Protein AF-A0A1H9E2E2-F1 (afdb_monomer_lite)

Radius of gyration: 13.47 Å; chains: 1; bounding box: 30×21×38 Å

Secondary structure (DSSP, 8-state):
---SSTTHHHHHHHHHHHH-TT--HHHHHHHHHHH-HHHHHHHHHHHHHHHHHS-TTSPPSS--HHHHHHHHHHHHS--

Foldseek 3Di:
DDDLDDPLLVLLVVLCVVQDLPDDLVSSVVSSCVVCVVSLVSVVVVQVVQVVVAPPPDDRPDDDSSVVSSVSCVVNRDD

Sequence (79 aa):
MGCFISRKKEKVAIVFKKVGFDADEEIFIAAFKRLYPNDWMKINERWQLEEDNTPPGKKHPMQHPDVYMKEMYRNHKPR

pLDDT: mean 82.8, std 9.74, range [40.03, 91.5]

Structure (mmCIF, N/CA/C/O backbone):
data_AF-A0A1H9E2E2-F1
#
_entry.id   AF-A0A1H9E2E2-F1
#
loop_
_atom_site.group_PDB
_atom_site.id
_atom_site.type_symbol
_atom_site.label_atom_id
_atom_site.label_alt_id
_atom_site.label_comp_id
_atom_site.label_asym_id
_atom_site.label_entity_id
_atom_site.label_seq_id
_atom_site.pdbx_PDB_ins_code
_atom_site.Cartn_x
_atom_site.Cartn_y
_atom_site.Cartn_z
_atom_site.occupancy
_atom_site.B_iso_or_equiv
_atom_site.auth_seq_id
_atom_site.auth_comp_id
_atom_site.auth_asym_id
_atom_site.auth_atom_id
_atom_site.pdbx_PDB_model_num
ATOM 1 N N . MET A 1 1 ? 11.790 9.788 -2.818 1.00 40.03 1 MET A N 1
ATOM 2 C CA . MET A 1 1 ? 10.963 8.733 -3.445 1.00 40.03 1 MET A CA 1
ATOM 3 C C . MET A 1 1 ? 9.521 9.215 -3.493 1.00 40.03 1 MET A C 1
ATOM 5 O O . MET A 1 1 ? 8.990 9.580 -2.450 1.00 40.03 1 MET A O 1
ATOM 9 N N . GLY A 1 2 ? 8.929 9.311 -4.687 1.00 45.09 2 GLY A N 1
ATOM 10 C CA . GLY A 1 2 ? 7.560 9.804 -4.868 1.00 45.09 2 GLY A CA 1
ATOM 11 C C . GLY A 1 2 ? 6.549 8.868 -4.209 1.00 45.09 2 GLY A C 1
ATOM 12 O O . GLY A 1 2 ? 6.567 7.663 -4.434 1.00 45.09 2 GLY A O 1
ATOM 13 N N . CYS A 1 3 ? 5.695 9.407 -3.346 1.00 53.34 3 CYS A N 1
ATOM 14 C CA . CYS A 1 3 ? 4.653 8.627 -2.697 1.00 53.34 3 CYS A CA 1
ATOM 15 C C . CYS A 1 3 ? 3.495 8.418 -3.684 1.00 53.34 3 CYS A C 1
ATOM 17 O O . CYS A 1 3 ? 2.731 9.345 -3.931 1.00 53.34 3 CYS A O 1
ATOM 19 N N . PHE A 1 4 ? 3.365 7.210 -4.244 1.00 61.75 4 PHE A N 1
ATOM 20 C CA . PHE A 1 4 ? 2.302 6.867 -5.210 1.00 61.75 4 PHE A CA 1
ATOM 21 C C . PHE A 1 4 ? 0.903 6.827 -4.593 1.00 61.75 4 PHE A C 1
ATOM 23 O O . PHE A 1 4 ? -0.100 6.928 -5.294 1.00 61.75 4 PHE A O 1
ATOM 30 N N . ILE A 1 5 ? 0.846 6.720 -3.267 1.00 70.12 5 ILE A N 1
ATOM 31 C CA . ILE A 1 5 ? -0.387 6.746 -2.495 1.00 70.12 5 ILE A CA 1
ATOM 32 C C . ILE A 1 5 ? -0.639 8.184 -2.054 1.00 70.12 5 ILE A C 1
ATOM 34 O O . ILE A 1 5 ? 0.059 8.716 -1.180 1.00 70.12 5 ILE A O 1
ATOM 38 N N . SER A 1 6 ? -1.662 8.810 -2.628 1.00 71.81 6 SER A N 1
ATOM 39 C CA . SER A 1 6 ? -2.141 10.108 -2.159 1.00 71.81 6 SER A CA 1
ATOM 40 C C . SER A 1 6 ? -2.589 9.987 -0.702 1.00 71.81 6 SER A C 1
ATOM 42 O O . SER A 1 6 ? -3.378 9.105 -0.365 1.00 71.81 6 SER A O 1
ATOM 44 N N . ARG A 1 7 ? -2.077 10.870 0.165 1.00 80.44 7 ARG A N 1
ATOM 45 C CA . ARG A 1 7 ? -2.357 10.872 1.614 1.00 80.44 7 ARG A CA 1
ATOM 46 C C . ARG A 1 7 ? -2.058 9.535 2.307 1.00 80.44 7 ARG A C 1
ATOM 48 O O . ARG A 1 7 ? -2.822 9.078 3.152 1.00 80.44 7 ARG A O 1
ATOM 55 N N . LYS A 1 8 ? -0.912 8.920 1.989 1.00 80.50 8 LYS A N 1
ATOM 56 C CA . LYS A 1 8 ? -0.445 7.650 2.579 1.00 80.50 8 LYS A CA 1
ATOM 57 C C . LYS A 1 8 ? -0.686 7.528 4.088 1.00 80.50 8 LYS A C 1
ATOM 59 O O . LYS A 1 8 ? -1.286 6.552 4.512 1.00 80.50 8 LYS A O 1
ATOM 64 N N . LYS A 1 9 ? -0.270 8.516 4.889 1.00 81.69 9 LYS A N 1
ATOM 65 C CA . LYS A 1 9 ? -0.431 8.477 6.356 1.00 81.69 9 LYS A CA 1
ATOM 66 C C . LYS A 1 9 ? -1.897 8.347 6.790 1.00 81.69 9 LYS A C 1
ATOM 68 O O . LYS A 1 9 ? -2.197 7.561 7.678 1.00 81.69 9 LYS A O 1
ATOM 73 N N . GLU A 1 10 ? -2.798 9.078 6.134 1.00 86.00 10 GLU A N 1
ATOM 74 C CA . GLU A 1 10 ? -4.238 9.058 6.420 1.00 86.00 10 GLU A CA 1
ATOM 75 C C . GLU A 1 10 ? -4.844 7.694 6.076 1.00 86.00 10 GLU A C 1
ATOM 77 O O . GLU A 1 10 ? -5.506 7.081 6.908 1.00 86.00 10 GLU A O 1
ATOM 82 N N . LYS A 1 11 ? -4.537 7.165 4.887 1.00 86.31 11 LYS A N 1
ATOM 83 C CA . LYS A 1 11 ? -5.022 5.848 4.449 1.00 86.31 11 LYS A CA 1
ATOM 84 C C . LYS A 1 11 ? -4.533 4.721 5.350 1.00 86.31 11 LYS A C 1
ATOM 86 O O . LYS A 1 11 ? -5.313 3.854 5.729 1.00 86.31 11 LYS A O 1
ATOM 91 N N . VAL A 1 12 ? -3.257 4.758 5.727 1.00 85.94 12 VAL A N 1
ATOM 92 C CA . VAL A 1 12 ? -2.657 3.784 6.645 1.00 85.94 12 VAL A CA 1
ATOM 93 C C . VAL A 1 12 ? -3.338 3.839 8.011 1.00 85.94 12 VAL A C 1
ATOM 95 O O . VAL A 1 12 ? -3.720 2.796 8.532 1.00 85.94 12 VAL A O 1
ATOM 98 N N . ALA A 1 13 ? -3.578 5.036 8.554 1.00 87.12 13 ALA A N 1
ATOM 99 C CA . ALA A 1 13 ? -4.303 5.201 9.812 1.00 87.12 13 ALA A CA 1
ATOM 100 C C . ALA A 1 13 ? -5.747 4.674 9.734 1.00 87.12 13 ALA A C 1
ATOM 102 O O . ALA A 1 13 ? -6.209 4.024 10.669 1.00 87.12 13 ALA A O 1
ATOM 103 N N . ILE A 1 14 ? -6.450 4.895 8.616 1.00 89.50 14 ILE A N 1
ATOM 104 C CA . ILE A 1 14 ? -7.798 4.349 8.388 1.00 89.50 14 ILE A CA 1
ATOM 105 C C . ILE A 1 14 ? -7.764 2.819 8.353 1.00 89.50 14 ILE A C 1
ATOM 107 O O . ILE A 1 14 ? -8.610 2.181 8.979 1.00 89.50 14 ILE A O 1
ATOM 111 N N . VAL A 1 15 ? -6.788 2.228 7.657 1.00 89.94 15 VAL A N 1
ATOM 112 C CA . VAL A 1 15 ? -6.643 0.768 7.584 1.00 89.94 15 VAL A CA 1
ATOM 113 C C . VAL A 1 15 ? -6.369 0.203 8.973 1.00 89.94 15 VAL A C 1
ATOM 115 O O . VAL A 1 15 ? -7.116 -0.671 9.398 1.00 89.94 15 VAL A O 1
ATOM 118 N N . PHE A 1 16 ? -5.405 0.751 9.722 1.00 87.50 16 PHE A N 1
ATOM 119 C CA . PHE A 1 16 ? -5.132 0.337 11.105 1.00 87.50 16 PHE A CA 1
ATOM 120 C C . PHE A 1 16 ? -6.347 0.496 12.021 1.00 87.50 16 PHE A C 1
ATOM 122 O O . PHE A 1 16 ? -6.651 -0.404 12.795 1.00 87.50 16 PHE A O 1
ATOM 129 N N . LYS A 1 17 ? -7.106 1.589 11.891 1.00 88.31 17 LYS A N 1
ATOM 130 C CA . LYS A 1 17 ? -8.361 1.777 12.632 1.00 88.31 1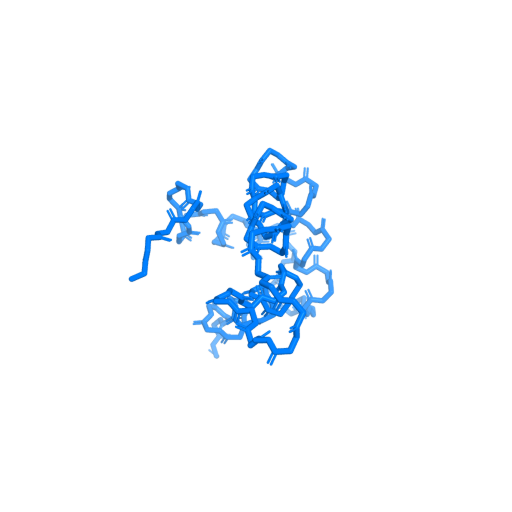7 LYS A CA 1
ATOM 131 C C . LYS A 1 17 ? -9.414 0.723 12.271 1.00 88.31 17 LYS A C 1
ATOM 133 O O . LYS A 1 17 ? -10.248 0.390 13.107 1.00 88.31 17 LYS A O 1
ATOM 138 N N . LYS A 1 18 ? -9.404 0.215 11.034 1.00 88.81 18 LYS A N 1
ATOM 139 C CA . LYS A 1 18 ? -10.354 -0.795 10.551 1.00 88.81 18 LYS A CA 1
ATOM 140 C C . LYS A 1 18 ? -9.973 -2.213 10.969 1.00 88.81 18 LYS A C 1
ATOM 142 O O . LYS A 1 18 ? -10.871 -2.975 11.311 1.00 88.81 18 LYS A O 1
ATOM 147 N N . VAL A 1 19 ? -8.689 -2.565 10.897 1.00 87.75 19 VAL A N 1
ATOM 148 C CA . VAL A 1 19 ? -8.201 -3.913 11.235 1.00 87.75 19 VAL A CA 1
ATOM 149 C C . VAL A 1 19 ? -7.866 -4.085 12.715 1.00 87.75 19 VAL A C 1
ATOM 151 O O . VAL A 1 19 ? -7.853 -5.210 13.196 1.00 87.75 19 VAL A O 1
ATOM 154 N N . GLY A 1 20 ? -7.650 -2.988 13.441 1.00 83.12 20 GLY A N 1
ATOM 155 C CA . GLY A 1 20 ? -7.138 -3.002 14.809 1.00 83.12 20 GLY A CA 1
ATOM 156 C C . GLY A 1 20 ? -5.608 -2.977 14.847 1.00 83.12 20 GLY A C 1
ATOM 157 O O . GLY A 1 20 ? -4.932 -3.370 13.897 1.00 83.12 20 GLY A O 1
ATOM 158 N N . PHE A 1 21 ? -5.042 -2.486 15.948 1.00 79.44 21 PHE A N 1
ATOM 159 C CA . PHE A 1 21 ? -3.586 -2.380 16.109 1.00 79.44 21 PHE A CA 1
ATOM 160 C C . PHE A 1 21 ? -2.897 -3.741 16.309 1.00 79.44 21 PHE A C 1
ATOM 162 O O . PHE A 1 21 ? -1.717 -3.883 15.983 1.00 79.44 21 PHE A O 1
ATOM 169 N N . ASP A 1 22 ? -3.652 -4.748 16.749 1.00 80.88 22 ASP A N 1
ATOM 170 C CA . ASP A 1 22 ? -3.225 -6.146 16.868 1.00 80.88 22 ASP A CA 1
ATOM 171 C C . ASP A 1 22 ? -3.209 -6.908 15.535 1.00 80.88 22 ASP A C 1
ATOM 173 O O . ASP A 1 22 ? -2.737 -8.038 15.483 1.00 80.88 22 ASP A O 1
ATOM 177 N N . ALA A 1 23 ? -3.704 -6.316 14.445 1.00 83.00 23 ALA A N 1
ATOM 178 C CA . ALA A 1 23 ? -3.756 -6.991 13.155 1.00 83.00 23 ALA A CA 1
ATOM 179 C C . ALA A 1 23 ? -2.358 -7.273 12.597 1.00 83.00 23 ALA A C 1
ATOM 181 O 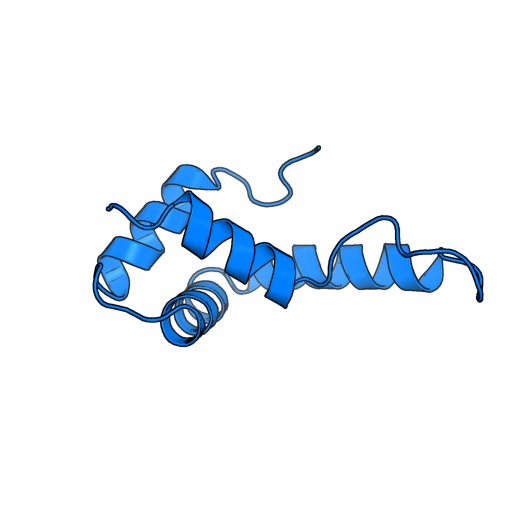O . ALA A 1 23 ? -1.511 -6.377 12.570 1.00 83.00 23 ALA A O 1
ATOM 182 N N . ASP A 1 24 ? -2.146 -8.479 12.078 1.00 87.12 24 ASP A N 1
ATOM 183 C CA . ASP A 1 24 ? -0.922 -8.872 11.381 1.00 87.12 24 ASP A CA 1
ATOM 184 C C . ASP A 1 24 ? -0.747 -8.178 10.022 1.00 87.12 24 ASP A C 1
ATOM 186 O O . ASP A 1 24 ? -1.683 -7.613 9.443 1.00 87.12 24 ASP A O 1
ATOM 190 N N . GLU A 1 25 ? 0.475 -8.252 9.482 1.00 87.88 25 GLU A N 1
ATOM 191 C CA . GLU A 1 25 ? 0.829 -7.648 8.191 1.00 87.88 25 GLU A CA 1
ATOM 192 C C . GLU A 1 25 ? -0.097 -8.117 7.055 1.00 87.88 25 GLU A C 1
ATOM 194 O O . GLU A 1 25 ? -0.513 -7.311 6.224 1.00 87.88 25 GLU A O 1
ATOM 199 N N . GLU A 1 26 ? -0.497 -9.389 7.050 1.00 88.06 26 GLU A N 1
ATOM 200 C CA . GLU A 1 26 ? -1.388 -9.954 6.033 1.00 88.06 26 GLU A CA 1
ATOM 201 C C . GLU A 1 26 ? -2.80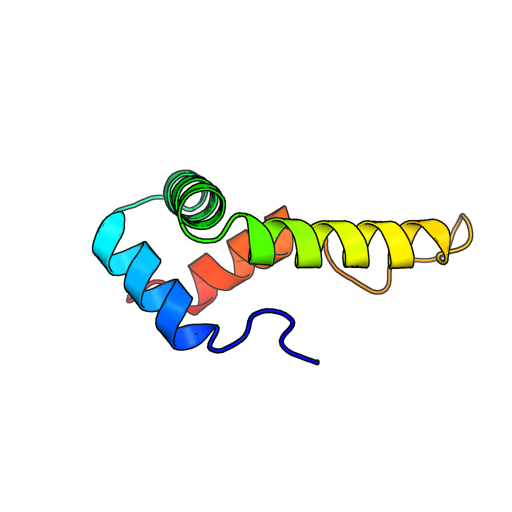5 -9.376 6.113 1.00 88.06 26 GLU A C 1
ATOM 203 O O . GLU A 1 26 ? -3.399 -9.031 5.087 1.00 88.06 26 GLU A O 1
ATOM 208 N N . ILE A 1 27 ? -3.328 -9.197 7.330 1.00 90.00 27 ILE A N 1
ATOM 209 C CA . ILE A 1 27 ? -4.651 -8.608 7.564 1.00 90.00 27 ILE A CA 1
ATOM 210 C C . ILE A 1 27 ? -4.646 -7.141 7.132 1.00 90.00 27 ILE A C 1
ATOM 212 O O . ILE A 1 27 ? -5.572 -6.693 6.449 1.00 90.00 27 ILE A O 1
ATOM 216 N N . PHE A 1 28 ? -3.585 -6.403 7.466 1.00 90.19 28 PHE A N 1
ATOM 217 C CA . PHE A 1 28 ? -3.405 -5.025 7.018 1.00 90.19 28 PHE A CA 1
ATOM 218 C C . PHE A 1 28 ? -3.377 -4.929 5.488 1.00 90.19 28 PHE A C 1
ATOM 220 O O . PHE A 1 28 ? -4.100 -4.118 4.907 1.00 90.19 28 PHE A O 1
ATOM 227 N N . ILE A 1 29 ? -2.587 -5.778 4.823 1.00 89.94 29 ILE A N 1
ATOM 228 C CA . ILE A 1 29 ? -2.473 -5.802 3.360 1.00 89.94 29 ILE A CA 1
ATOM 229 C C . ILE A 1 29 ? -3.825 -6.137 2.720 1.00 89.94 29 ILE A C 1
ATOM 231 O O . ILE A 1 29 ? -4.250 -5.452 1.788 1.00 89.94 29 ILE A O 1
ATOM 235 N N . ALA A 1 30 ? -4.535 -7.147 3.226 1.00 91.25 30 ALA A N 1
ATOM 236 C CA . ALA A 1 30 ? -5.849 -7.529 2.720 1.00 91.25 30 ALA A CA 1
ATOM 237 C C . ALA A 1 30 ? -6.880 -6.403 2.893 1.00 91.25 30 ALA A C 1
ATOM 239 O O . ALA A 1 30 ? -7.649 -6.110 1.974 1.00 91.25 30 ALA A O 1
ATOM 240 N N . ALA A 1 31 ? -6.881 -5.727 4.043 1.00 91.50 31 ALA A N 1
ATOM 241 C CA . ALA A 1 31 ? -7.758 -4.590 4.286 1.00 91.50 31 ALA A CA 1
ATOM 242 C C . ALA A 1 31 ? -7.403 -3.385 3.412 1.00 91.50 31 ALA A C 1
ATOM 244 O O . ALA A 1 31 ? -8.306 -2.737 2.889 1.00 91.50 31 ALA A O 1
ATOM 245 N N . PHE A 1 32 ? -6.116 -3.118 3.182 1.00 90.31 32 PHE A N 1
ATOM 246 C CA . PHE A 1 32 ? -5.677 -2.079 2.256 1.00 90.31 32 PHE A CA 1
ATOM 247 C C . PHE A 1 32 ? -6.146 -2.372 0.827 1.00 90.31 32 PHE A C 1
ATOM 249 O O . PHE A 1 32 ? -6.729 -1.496 0.194 1.00 90.31 32 PHE A O 1
ATOM 256 N N . LYS A 1 33 ? -5.979 -3.611 0.342 1.00 90.50 33 LYS A N 1
ATOM 257 C CA . LYS A 1 33 ? -6.464 -4.051 -0.980 1.00 90.50 33 LYS A CA 1
ATOM 258 C C . LYS A 1 33 ? -7.986 -3.882 -1.113 1.00 90.50 33 LYS A C 1
ATOM 260 O O . LYS A 1 33 ? -8.463 -3.497 -2.175 1.00 90.50 33 LYS A O 1
ATOM 265 N N . ARG A 1 34 ? -8.743 -4.120 -0.034 1.00 90.88 34 ARG A N 1
ATOM 266 C CA . ARG A 1 34 ? -10.209 -3.949 0.004 1.00 90.88 34 ARG A CA 1
ATOM 267 C C . ARG A 1 34 ? -10.657 -2.486 0.075 1.00 90.88 34 ARG A C 1
ATOM 269 O O . ARG A 1 34 ? -11.635 -2.130 -0.569 1.00 90.88 34 ARG A O 1
ATOM 276 N N . LEU A 1 35 ? -9.980 -1.653 0.865 1.00 89.94 35 LEU A N 1
ATOM 277 C CA . LEU A 1 35 ? -10.342 -0.243 1.068 1.00 89.94 35 LEU A CA 1
ATOM 278 C C . LEU A 1 35 ? -9.851 0.658 -0.069 1.00 89.94 35 LEU A C 1
ATOM 280 O O . LEU A 1 35 ? -10.522 1.621 -0.433 1.00 89.94 35 LEU A O 1
ATOM 284 N N . TYR A 1 36 ? -8.681 0.347 -0.621 1.00 90.38 36 TYR A N 1
ATOM 285 C CA . TYR A 1 36 ? -7.997 1.147 -1.630 1.00 90.38 36 TYR A CA 1
ATOM 286 C C . TYR A 1 36 ? -7.555 0.288 -2.827 1.00 90.38 36 TYR A C 1
ATOM 288 O O . TYR A 1 36 ? -6.365 0.258 -3.157 1.00 90.38 36 TYR A O 1
ATOM 296 N N . PRO A 1 37 ? -8.494 -0.385 -3.524 1.00 90.12 37 PRO A N 1
ATOM 297 C CA . PRO A 1 37 ? -8.163 -1.213 -4.685 1.00 90.12 37 PRO A CA 1
ATOM 298 C C . PRO A 1 37 ? -7.507 -0.393 -5.805 1.00 90.12 37 PRO A C 1
ATOM 300 O O . PRO A 1 37 ? -6.574 -0.866 -6.443 1.00 90.12 37 PRO A O 1
ATOM 303 N N . ASN A 1 38 ? -7.917 0.868 -5.981 1.00 88.62 38 ASN A N 1
ATOM 304 C CA . ASN A 1 38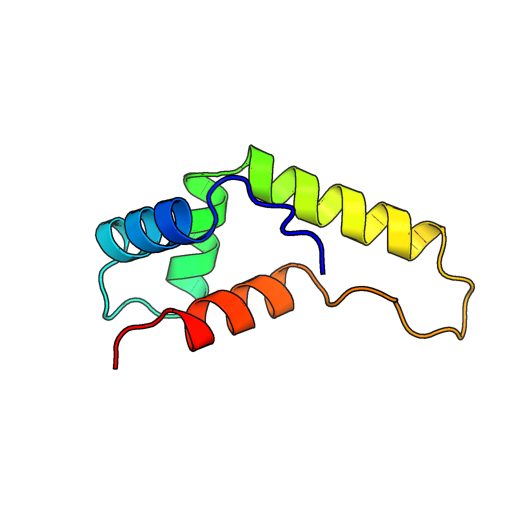 ? -7.339 1.774 -6.978 1.00 88.62 38 ASN A CA 1
ATOM 305 C C . ASN A 1 38 ? -5.880 2.142 -6.667 1.00 88.62 38 ASN A C 1
ATOM 307 O O . ASN A 1 38 ? -5.058 2.221 -7.575 1.00 88.62 38 ASN A O 1
ATOM 311 N N . ASP A 1 39 ? -5.534 2.378 -5.397 1.00 87.75 39 ASP A N 1
ATOM 312 C CA . ASP A 1 39 ? -4.139 2.631 -5.016 1.00 87.75 39 ASP A CA 1
ATOM 313 C C . ASP A 1 39 ? -3.296 1.364 -5.153 1.00 87.75 39 ASP A C 1
ATOM 315 O O . ASP A 1 39 ? -2.161 1.439 -5.613 1.00 87.75 39 ASP A O 1
ATOM 319 N N . TRP A 1 40 ? -3.852 0.202 -4.794 1.00 89.50 40 TRP A N 1
ATOM 320 C CA . TRP A 1 40 ? -3.189 -1.084 -4.998 1.00 89.50 40 TRP A CA 1
ATOM 321 C C . TRP A 1 40 ? -2.898 -1.344 -6.480 1.00 89.50 40 TRP A C 1
ATOM 323 O O . TRP A 1 40 ? -1.773 -1.695 -6.832 1.00 89.50 40 TRP A O 1
ATOM 333 N N . MET A 1 41 ? -3.879 -1.094 -7.350 1.00 88.94 41 MET A N 1
ATOM 334 C CA . MET A 1 41 ? -3.725 -1.212 -8.797 1.00 88.94 41 MET A CA 1
ATOM 335 C C . MET A 1 41 ? -2.614 -0.296 -9.316 1.00 88.94 41 MET A C 1
ATOM 337 O O . MET A 1 41 ? -1.695 -0.789 -9.956 1.00 88.94 41 MET A O 1
ATOM 341 N N . LYS A 1 42 ? -2.598 0.987 -8.928 1.00 88.00 42 LYS A N 1
ATOM 342 C CA . LYS A 1 42 ? -1.545 1.936 -9.338 1.00 88.00 42 LYS A CA 1
ATOM 343 C C . LYS A 1 42 ? -0.134 1.501 -8.941 1.00 88.00 42 LYS A C 1
ATOM 345 O O . LYS A 1 42 ? 0.818 1.753 -9.676 1.00 88.00 42 LYS A O 1
ATOM 350 N N . ILE A 1 43 ? 0.021 0.898 -7.761 1.00 86.69 43 ILE A N 1
ATOM 351 C CA . ILE A 1 43 ? 1.322 0.397 -7.296 1.00 86.69 43 ILE A CA 1
ATOM 352 C C . ILE A 1 43 ? 1.758 -0.795 -8.150 1.00 86.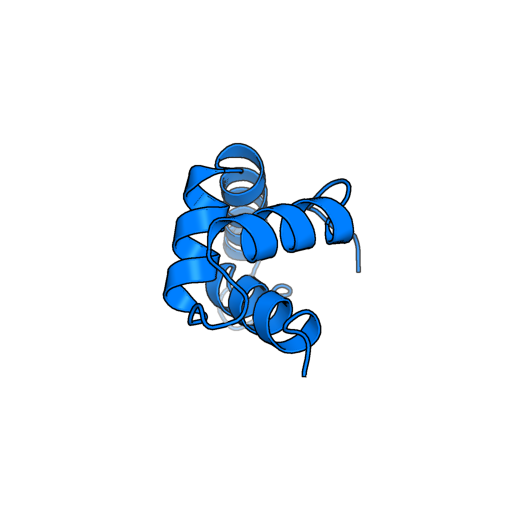69 43 ILE A C 1
ATOM 354 O O . ILE A 1 43 ? 2.913 -0.834 -8.568 1.00 86.69 43 ILE A O 1
ATOM 358 N N . ASN A 1 44 ? 0.843 -1.725 -8.439 1.00 88.38 44 ASN A N 1
ATOM 359 C CA . ASN A 1 44 ? 1.127 -2.874 -9.298 1.00 88.38 44 ASN A CA 1
ATOM 360 C C . ASN A 1 44 ? 1.417 -2.466 -10.738 1.00 88.38 44 ASN A C 1
ATOM 362 O O . ASN A 1 44 ? 2.409 -2.920 -11.285 1.00 88.38 44 ASN A O 1
ATOM 366 N N . GLU A 1 45 ? 0.598 -1.601 -11.339 1.00 89.25 45 GLU A N 1
ATOM 367 C CA . GLU A 1 45 ? 0.800 -1.114 -12.708 1.00 89.25 45 GLU A CA 1
ATOM 368 C C . GLU A 1 45 ? 2.168 -0.461 -12.858 1.00 89.25 45 GLU A C 1
ATOM 370 O O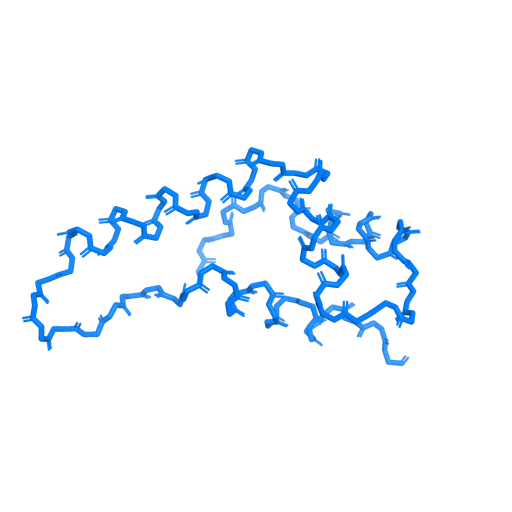 . GLU A 1 45 ? 2.878 -0.705 -13.827 1.00 89.25 45 GLU A O 1
ATOM 375 N N . ARG A 1 46 ? 2.578 0.336 -11.868 1.00 85.69 46 ARG A N 1
ATOM 376 C CA . ARG A 1 46 ? 3.899 0.952 -11.888 1.00 85.69 46 ARG A CA 1
ATOM 377 C C . ARG A 1 46 ? 5.012 -0.065 -11.693 1.00 85.69 46 ARG A C 1
ATOM 379 O O . ARG A 1 46 ? 6.024 0.032 -12.370 1.00 85.69 46 ARG A O 1
ATOM 386 N N . TRP A 1 47 ? 4.841 -1.016 -10.782 1.00 88.19 47 TRP A N 1
ATOM 387 C CA . TRP A 1 47 ? 5.825 -2.074 -10.587 1.00 88.19 47 TRP A CA 1
ATOM 388 C C . TRP A 1 47 ? 5.998 -2.919 -11.855 1.00 88.19 47 TRP A C 1
ATOM 390 O O . TRP A 1 47 ? 7.126 -3.144 -12.268 1.00 88.19 47 TRP A O 1
ATOM 400 N N . GLN A 1 48 ? 4.898 -3.282 -12.515 1.00 86.88 48 GLN A N 1
ATOM 401 C CA . GLN A 1 48 ? 4.884 -3.978 -13.801 1.00 86.88 48 GLN A CA 1
ATOM 402 C C . GLN A 1 48 ? 5.522 -3.149 -14.917 1.00 86.88 48 GLN A C 1
ATOM 404 O O . GLN A 1 48 ? 6.328 -3.669 -15.675 1.00 86.88 48 GLN A O 1
ATOM 409 N N . LEU A 1 49 ? 5.227 -1.849 -14.994 1.00 87.81 49 LEU A N 1
ATOM 410 C CA . LEU A 1 49 ? 5.856 -0.960 -15.970 1.00 87.81 49 LEU A CA 1
ATOM 411 C C . LEU A 1 49 ? 7.372 -0.884 -15.761 1.00 87.81 49 LEU A C 1
ATOM 413 O O . LEU A 1 49 ? 8.135 -0.943 -16.718 1.00 87.81 49 LEU A O 1
ATOM 417 N N . GLU A 1 50 ? 7.826 -0.743 -14.517 1.00 87.19 50 GLU A N 1
ATOM 418 C CA . GLU A 1 50 ? 9.256 -0.754 -14.205 1.00 87.19 50 GLU A CA 1
ATOM 419 C C . GLU A 1 50 ? 9.866 -2.135 -14.468 1.00 87.19 50 GLU A C 1
ATOM 421 O O . GLU A 1 50 ? 11.017 -2.203 -14.880 1.00 87.19 50 GLU A O 1
ATOM 426 N N . GLU A 1 51 ? 9.123 -3.224 -14.255 1.00 85.56 51 GLU A N 1
ATOM 427 C CA . GLU A 1 51 ? 9.546 -4.591 -14.568 1.00 85.56 51 GLU A CA 1
ATOM 428 C C . GLU A 1 51 ? 9.750 -4.798 -16.071 1.00 85.56 51 GLU A C 1
ATOM 430 O O . GLU A 1 51 ? 10.829 -5.233 -16.461 1.00 85.56 51 GLU A O 1
ATOM 435 N N . ASP A 1 52 ? 8.799 -4.369 -16.900 1.00 86.00 52 ASP A N 1
ATOM 436 C CA . ASP A 1 52 ? 8.878 -4.412 -18.367 1.00 86.00 52 ASP A CA 1
ATOM 437 C C . ASP A 1 52 ? 10.035 -3.554 -18.914 1.00 86.00 52 ASP A C 1
ATOM 439 O O . ASP A 1 52 ? 10.772 -3.963 -19.810 1.00 86.00 52 ASP A O 1
ATOM 443 N N . ASN A 1 53 ? 10.274 -2.388 -18.302 1.00 85.00 53 ASN A N 1
ATOM 444 C CA . ASN A 1 53 ? 11.398 -1.516 -18.653 1.00 85.00 53 ASN A CA 1
ATOM 445 C C . ASN A 1 53 ? 12.744 -1.969 -18.057 1.00 85.00 53 ASN A C 1
ATOM 447 O O . ASN A 1 53 ? 13.790 -1.437 -18.444 1.00 85.00 53 ASN A O 1
ATOM 451 N N . THR A 1 54 ? 12.757 -2.902 -17.098 1.00 81.25 54 THR A N 1
ATOM 452 C CA . THR A 1 54 ? 13.998 -3.392 -16.489 1.00 81.25 54 THR A CA 1
ATOM 453 C C . THR A 1 54 ? 14.584 -4.481 -17.383 1.00 81.25 54 THR A C 1
ATOM 455 O O . THR A 1 54 ? 14.024 -5.571 -17.473 1.00 81.25 54 THR A O 1
ATOM 458 N N . PRO A 1 55 ? 15.743 -4.247 -18.021 1.00 80.25 55 PRO A N 1
ATOM 459 C CA . PRO A 1 55 ? 16.351 -5.267 -18.854 1.00 80.25 55 PRO A CA 1
ATOM 460 C C . PRO A 1 55 ? 16.781 -6.478 -18.009 1.00 80.25 55 PRO A C 1
ATOM 462 O O . PRO A 1 55 ? 17.216 -6.313 -16.859 1.00 80.25 55 PRO A O 1
ATOM 465 N N . PRO A 1 56 ? 16.728 -7.691 -18.585 1.00 74.12 56 PRO A N 1
ATOM 466 C CA . PRO A 1 56 ? 17.096 -8.915 -17.890 1.00 74.12 56 PRO A CA 1
ATOM 467 C C . PRO A 1 56 ? 18.533 -8.822 -17.362 1.00 74.12 56 PRO A C 1
ATOM 469 O O . PRO A 1 56 ? 19.458 -8.443 -18.080 1.00 74.12 56 PRO A O 1
ATOM 472 N N . GLY A 1 57 ? 18.716 -9.139 -16.079 1.00 74.69 57 GLY A N 1
ATOM 473 C CA . GLY A 1 57 ? 20.011 -9.061 -15.393 1.00 74.69 57 GLY A CA 1
ATOM 474 C C . GLY A 1 57 ? 20.282 -7.746 -14.653 1.00 74.69 57 GLY A C 1
ATOM 475 O O . GLY A 1 57 ? 21.287 -7.653 -13.947 1.00 74.69 57 GLY A O 1
ATOM 476 N N . LYS A 1 58 ? 19.398 -6.742 -14.741 1.00 76.38 58 LYS A N 1
ATOM 477 C CA . LYS A 1 58 ? 19.438 -5.570 -13.853 1.00 76.38 58 LYS A CA 1
ATOM 478 C C . LYS A 1 58 ? 18.474 -5.727 -12.679 1.00 76.38 58 LYS A C 1
ATOM 480 O O . LYS A 1 58 ? 17.429 -6.356 -12.781 1.00 76.38 58 LYS A O 1
ATOM 485 N N . LYS A 1 59 ? 18.848 -5.148 -11.535 1.00 74.25 59 LYS A N 1
ATOM 486 C CA . LYS A 1 59 ? 18.003 -5.126 -10.336 1.00 74.25 59 LYS A CA 1
ATOM 487 C C . LYS A 1 59 ? 16.819 -4.192 -10.575 1.00 74.25 59 LYS A C 1
ATOM 489 O O . LYS A 1 59 ? 17.037 -3.055 -10.995 1.00 74.25 59 LYS A O 1
ATOM 494 N N . HIS A 1 60 ? 15.606 -4.645 -10.253 1.00 74.75 60 HIS A N 1
ATOM 495 C CA . HIS A 1 60 ? 14.428 -3.787 -10.329 1.00 74.75 60 HIS A CA 1
ATOM 496 C C . HIS A 1 60 ? 14.625 -2.512 -9.498 1.00 74.75 60 HIS A C 1
ATOM 498 O O . HIS A 1 60 ? 15.078 -2.584 -8.348 1.00 74.75 60 HIS A O 1
ATOM 504 N N . PRO A 1 61 ? 14.272 -1.344 -10.055 1.00 75.81 61 PRO A N 1
ATOM 505 C CA . PRO A 1 61 ? 14.420 -0.063 -9.373 1.00 75.81 61 PRO A CA 1
ATOM 506 C C . PRO A 1 61 ? 13.437 0.091 -8.204 1.00 75.81 61 PRO A C 1
ATOM 508 O O . PRO A 1 61 ? 13.665 0.903 -7.306 1.00 75.81 61 PRO A O 1
ATOM 511 N N . MET A 1 62 ? 12.360 -0.701 -8.187 1.00 80.31 62 MET A N 1
ATOM 512 C CA . MET A 1 62 ? 11.318 -0.660 -7.170 1.00 80.31 62 MET A CA 1
ATOM 513 C C . MET A 1 62 ? 11.150 -2.019 -6.487 1.00 80.31 62 MET A C 1
ATOM 515 O O . MET A 1 62 ? 11.249 -3.075 -7.110 1.00 80.31 62 MET A O 1
ATOM 519 N N . GLN A 1 63 ? 10.895 -1.983 -5.180 1.00 82.44 63 GLN A N 1
ATOM 520 C CA . GLN A 1 63 ? 10.573 -3.181 -4.412 1.00 82.44 63 GLN A CA 1
ATOM 521 C C . GLN A 1 63 ? 9.197 -3.732 -4.805 1.00 82.44 63 GLN A C 1
ATOM 523 O O . GLN A 1 63 ? 8.310 -2.966 -5.188 1.00 82.44 63 GLN A O 1
ATOM 528 N N . HIS A 1 64 ? 9.009 -5.044 -4.644 1.00 84.94 64 HIS A N 1
ATOM 529 C CA . HIS A 1 64 ? 7.730 -5.698 -4.911 1.00 84.94 64 HIS A CA 1
ATOM 530 C C . HIS A 1 64 ? 6.595 -5.045 -4.089 1.00 84.94 64 HIS A C 1
ATOM 532 O O . HIS A 1 64 ? 6.808 -4.743 -2.908 1.00 84.94 64 HIS A O 1
ATOM 538 N N . PRO A 1 65 ? 5.389 -4.853 -4.656 1.00 86.25 65 PRO A N 1
ATOM 539 C CA . PRO A 1 65 ? 4.258 -4.198 -3.996 1.00 86.25 65 PRO A CA 1
ATOM 540 C C . PRO A 1 65 ? 3.923 -4.775 -2.616 1.00 86.25 65 PRO A C 1
ATOM 542 O O . PRO A 1 65 ? 3.694 -4.021 -1.669 1.00 86.25 65 PRO A O 1
ATOM 545 N N . ASP A 1 66 ? 3.963 -6.099 -2.455 1.00 84.88 66 ASP A N 1
ATOM 546 C CA . ASP A 1 66 ? 3.754 -6.730 -1.146 1.00 84.88 66 ASP A CA 1
ATOM 547 C C . ASP A 1 66 ? 4.873 -6.404 -0.142 1.00 84.88 66 ASP A C 1
ATOM 549 O O . ASP A 1 66 ? 4.580 -6.140 1.022 1.00 84.88 66 ASP A O 1
ATOM 553 N N . VAL A 1 67 ? 6.140 -6.336 -0.569 1.00 86.62 67 VAL A N 1
ATOM 554 C CA . VAL A 1 67 ? 7.258 -5.940 0.312 1.00 86.62 67 VAL A CA 1
ATOM 555 C C . VAL A 1 67 ? 7.108 -4.478 0.727 1.00 86.62 67 VAL A C 1
ATOM 557 O O . VAL A 1 67 ? 7.206 -4.160 1.911 1.00 86.62 67 VAL A O 1
ATOM 560 N N . TYR A 1 68 ? 6.753 -3.607 -0.220 1.00 86.06 68 TYR A N 1
ATOM 561 C CA . TYR A 1 68 ? 6.454 -2.204 0.053 1.00 86.06 68 TYR A CA 1
ATOM 562 C C . TYR A 1 68 ? 5.346 -2.041 1.107 1.00 86.06 68 TYR A C 1
ATOM 564 O O . TYR A 1 68 ? 5.454 -1.195 2.000 1.00 86.06 68 TYR A O 1
ATOM 572 N N . MET A 1 69 ? 4.293 -2.865 1.047 1.00 86.94 69 MET A N 1
ATOM 573 C CA . MET A 1 69 ? 3.223 -2.841 2.048 1.00 86.94 69 MET A CA 1
ATOM 574 C C . MET A 1 69 ? 3.661 -3.396 3.405 1.00 86.94 69 MET A C 1
ATOM 576 O O . MET A 1 69 ? 3.297 -2.822 4.431 1.00 86.94 69 MET A O 1
ATOM 580 N N . LYS A 1 70 ? 4.478 -4.454 3.435 1.00 88.19 70 LYS A N 1
ATOM 581 C CA . LYS A 1 70 ? 5.052 -4.985 4.683 1.00 88.19 70 LYS A CA 1
ATOM 582 C C . LYS A 1 70 ? 5.935 -3.951 5.378 1.00 88.19 70 LYS A C 1
ATOM 584 O O . LYS A 1 70 ? 5.785 -3.718 6.577 1.00 88.19 70 LYS A O 1
ATOM 589 N N . GLU A 1 71 ? 6.811 -3.273 4.637 1.00 87.38 71 GLU A N 1
ATOM 590 C CA . GLU A 1 71 ? 7.618 -2.175 5.179 1.00 87.38 71 GLU A CA 1
ATOM 591 C C . GLU A 1 71 ? 6.741 -1.015 5.656 1.00 87.38 71 GLU A C 1
ATOM 593 O O . GLU A 1 71 ? 7.014 -0.399 6.686 1.00 87.38 71 GLU A O 1
ATOM 598 N N . MET A 1 72 ? 5.665 -0.708 4.931 1.00 84.69 72 MET A N 1
ATOM 599 C CA . MET A 1 72 ? 4.724 0.329 5.339 1.00 84.69 72 MET A CA 1
ATOM 600 C C . MET A 1 72 ? 4.050 -0.005 6.667 1.00 84.69 72 MET A C 1
ATOM 602 O O . MET A 1 72 ? 4.027 0.858 7.544 1.00 84.69 72 MET A O 1
ATOM 606 N N . TYR A 1 73 ? 3.559 -1.237 6.814 1.00 87.19 73 TYR A N 1
ATOM 607 C CA . TYR A 1 73 ? 2.982 -1.746 8.051 1.00 87.19 73 TYR A CA 1
ATOM 608 C C . TYR A 1 73 ? 3.990 -1.645 9.199 1.00 87.19 73 TYR A C 1
ATOM 610 O O . TYR A 1 73 ? 3.696 -1.010 10.204 1.00 87.19 73 TYR A O 1
ATOM 618 N N . ARG A 1 74 ? 5.215 -2.157 9.026 1.00 85.81 74 ARG A N 1
ATOM 619 C CA . ARG A 1 74 ? 6.257 -2.123 10.071 1.00 85.81 74 ARG A CA 1
ATOM 620 C C . ARG A 1 74 ? 6.634 -0.706 10.501 1.00 85.81 74 ARG A C 1
ATOM 622 O O . ARG A 1 74 ? 6.825 -0.467 11.685 1.00 85.81 74 ARG A O 1
ATOM 629 N N . ASN A 1 75 ? 6.704 0.232 9.557 1.00 84.81 75 ASN A N 1
ATOM 630 C CA . ASN A 1 75 ? 7.043 1.629 9.845 1.00 84.81 75 ASN A CA 1
ATOM 631 C C . ASN A 1 75 ? 5.901 2.427 10.500 1.00 84.81 75 ASN A C 1
ATOM 633 O O . ASN A 1 75 ? 6.159 3.483 11.068 1.00 84.81 75 ASN A O 1
ATOM 637 N N . HIS A 1 76 ? 4.647 1.981 10.369 1.00 80.50 76 HIS A N 1
ATOM 638 C CA . HIS A 1 76 ? 3.469 2.711 10.861 1.00 80.50 76 HIS A CA 1
ATOM 639 C C . HIS A 1 76 ? 2.700 1.973 11.958 1.00 80.50 76 HIS A C 1
ATOM 641 O O . HIS A 1 76 ? 1.770 2.555 12.515 1.00 80.50 76 HIS A O 1
ATOM 647 N N . LYS A 1 77 ? 3.062 0.724 12.275 1.00 77.56 77 LYS A N 1
ATOM 648 C CA . LYS A 1 77 ? 2.503 -0.001 13.411 1.00 77.56 77 LYS A CA 1
ATOM 649 C C . LYS A 1 77 ? 2.891 0.762 14.683 1.00 77.56 77 LYS A C 1
ATOM 651 O O . LYS A 1 77 ? 4.089 0.909 14.939 1.00 77.56 77 LYS A O 1
ATOM 656 N N . PRO A 1 78 ? 1.923 1.286 15.454 1.00 68.00 78 PRO A N 1
ATOM 657 C CA . PRO A 1 78 ? 2.240 1.882 16.741 1.00 68.00 78 PRO A CA 1
ATOM 658 C C . PRO A 1 78 ? 2.829 0.802 17.651 1.00 68.00 78 PRO A C 1
ATOM 660 O O . PRO A 1 78 ? 2.348 -0.332 17.668 1.00 68.00 78 PRO A O 1
ATOM 663 N N . ARG A 1 79 ? 3.927 1.159 18.317 1.00 60.94 79 ARG A N 1
ATOM 664 C CA . ARG A 1 79 ? 4.616 0.332 19.310 1.00 60.94 79 ARG A CA 1
ATOM 665 C C . ARG A 1 79 ? 3.906 0.384 20.651 1.00 60.94 79 ARG A C 1
ATOM 667 O O . ARG A 1 79 ? 3.372 1.470 20.967 1.00 60.94 79 ARG A O 1
#